Protein AF-A0A7K8W2S6-F1 (afdb_monomer)

Foldseek 3Di:
DKKKWAAAAVVVLVLVVVVVVPVVQVKDWPAHSDGHRDITIIDGDPVCVVVVVVSCVVVVIDMDDPDPDPVVVVVVLVVVQVVQVVPCVPVPDDPPHDDDPVVD

Solvent-accessible surface area (backbone atoms only — not comparable to full-atom values): 6027 Å² total; per-residue (Å²): 57,28,37,38,34,48,27,86,38,66,67,53,33,50,52,50,51,52,57,65,69,40,66,91,56,59,65,44,65,80,36,66,75,82,53,52,74,44,70,21,31,34,39,36,44,80,90,37,42,65,64,51,51,53,53,33,57,76,68,72,41,51,70,45,79,75,34,75,55,58,65,61,54,52,52,51,52,52,52,49,38,56,56,45,61,64,49,34,80,79,72,49,91,63,90,90,56,76,74,56,77,90,78,104

Nearest PDB structures (foldseek):
  1aye-assembly1_A  TM=9.805E-01  e=7.738E-11  Homo sapiens
  5om9-assembly1_A  TM=9.513E-01  e=1.073E-10  Homo sapiens
  1pyt-assembly1_A  TM=9.916E-01  e=6.154E-09  Bos taurus
  5om9-assembly1_B  TM=9.359E-01  e=1.779E-09  Homo sapiens
  2gjf-assembly1_B  TM=9.092E-01  e=6.563E-05  unclassified

Mean predicted aligned error: 4.92 Å

Secondary structure (DSSP, 8-state):
-EEEEE--SHHHHHHHHHHHT-GGG--EEEE---STTSEEEEE--GGGHHHHHHHHHHTT-EEEEEES-HHHHHHHHHHHHHHHHHHHHHH---TTS---GGG-

InterPro domains:
  IPR003146 Carboxypeptidase, activation peptide [PF02244] (3-77)
  IPR036990 Metallocarboxypeptidase-like, propeptide [G3DSA:3.30.70.340] (1-92)

Structure (mmCIF, N/CA/C/O backbone):
data_AF-A0A7K8W2S6-F1
#
_entry.id   AF-A0A7K8W2S6-F1
#
loop_
_atom_site.group_PDB
_atom_site.id
_atom_site.type_symbol
_atom_site.label_atom_id
_atom_site.label_alt_id
_atom_site.label_comp_id
_atom_site.label_asym_id
_atom_site.label_entity_id
_atom_site.label_seq_id
_atom_site.pdbx_PDB_ins_code
_atom_site.Cartn_x
_atom_site.Cartn_y
_atom_site.Cartn_z
_atom_site.occupancy
_atom_site.B_iso_or_equiv
_atom_site.auth_seq_id
_atom_site.auth_comp_id
_atom_site.auth_asym_id
_atom_site.auth_atom_id
_atom_site.pdbx_PDB_model_num
ATOM 1 N N . GLN A 1 1 ? -3.444 -4.635 -6.392 1.00 93.94 1 GLN A N 1
ATOM 2 C CA . GLN A 1 1 ? -4.058 -3.326 -6.076 1.00 93.94 1 GLN A CA 1
ATOM 3 C C . GLN A 1 1 ? -3.363 -2.717 -4.872 1.00 93.94 1 GLN A C 1
ATOM 5 O O . GLN A 1 1 ? -3.060 -3.447 -3.932 1.00 93.94 1 GLN A O 1
ATOM 10 N N . VAL A 1 2 ? -3.128 -1.406 -4.896 1.00 96.19 2 VAL A N 1
ATOM 11 C CA . VAL A 1 2 ? -2.736 -0.621 -3.716 1.00 96.19 2 VAL A CA 1
ATOM 12 C C . VAL A 1 2 ? -3.910 0.265 -3.329 1.00 96.19 2 VAL A C 1
ATOM 14 O O . VAL A 1 2 ? -4.427 1.012 -4.164 1.00 96.19 2 VAL A O 1
ATOM 17 N N . LEU A 1 3 ? -4.351 0.157 -2.078 1.00 96.50 3 LEU A N 1
ATOM 18 C CA . LEU A 1 3 ? -5.429 0.970 -1.529 1.00 96.50 3 LEU A CA 1
ATOM 19 C C . LEU A 1 3 ? -4.859 2.011 -0.576 1.00 96.50 3 LEU A C 1
ATOM 21 O O . LEU A 1 3 ? -4.005 1.695 0.247 1.00 96.50 3 LEU A O 1
ATOM 25 N N . ARG A 1 4 ? -5.399 3.225 -0.665 1.00 96.75 4 ARG A N 1
ATOM 26 C CA . ARG A 1 4 ? -5.256 4.260 0.352 1.00 96.75 4 ARG A CA 1
ATOM 27 C C . ARG A 1 4 ? -6.493 4.262 1.228 1.00 96.75 4 ARG A C 1
ATOM 29 O O . ARG A 1 4 ? -7.594 4.511 0.739 1.00 96.75 4 ARG A O 1
ATOM 36 N N . VAL A 1 5 ? -6.298 4.004 2.507 1.00 95.75 5 VAL A N 1
ATOM 37 C CA . VAL A 1 5 ? -7.332 3.873 3.526 1.00 95.75 5 VAL A CA 1
ATOM 38 C C . VAL A 1 5 ? -7.298 5.101 4.432 1.00 95.75 5 VAL A C 1
ATOM 40 O O . VAL A 1 5 ? -6.225 5.595 4.786 1.00 95.75 5 VAL A O 1
ATOM 43 N N . LYS A 1 6 ? -8.475 5.613 4.798 1.00 93.56 6 LYS A N 1
ATOM 44 C CA . LYS A 1 6 ? -8.626 6.729 5.734 1.00 93.56 6 LYS A CA 1
ATOM 45 C C . LYS A 1 6 ? -9.311 6.247 7.001 1.00 93.56 6 LYS A C 1
ATOM 47 O O . LYS A 1 6 ? -10.461 5.821 6.976 1.00 93.56 6 LYS A O 1
ATOM 52 N N . THR A 1 7 ? -8.604 6.355 8.118 1.00 92.81 7 THR A N 1
ATOM 53 C CA . THR A 1 7 ? -9.170 6.107 9.446 1.00 92.81 7 THR A CA 1
ATOM 54 C C . THR A 1 7 ? -9.665 7.405 10.062 1.00 92.81 7 THR A C 1
ATOM 56 O O . THR A 1 7 ? -8.932 8.388 10.072 1.00 92.81 7 THR A O 1
ATOM 59 N N . ASN A 1 8 ? -10.861 7.404 10.639 1.00 91.81 8 ASN A N 1
ATOM 60 C CA . ASN A 1 8 ? -11.473 8.564 11.289 1.00 91.81 8 ASN A CA 1
ATOM 61 C C . ASN A 1 8 ? -11.375 8.514 12.824 1.00 91.81 8 ASN A C 1
ATOM 63 O O . ASN A 1 8 ? -11.545 9.535 13.485 1.00 91.81 8 ASN A O 1
ATOM 67 N N . ASN A 1 9 ? -11.107 7.344 13.409 1.00 93.44 9 ASN A N 1
ATOM 68 C CA . ASN A 1 9 ? -11.027 7.153 14.857 1.00 93.44 9 ASN A CA 1
ATOM 69 C C . ASN A 1 9 ? -10.011 6.059 15.235 1.00 93.44 9 ASN A C 1
ATOM 71 O O . ASN A 1 9 ? -9.529 5.319 14.377 1.00 93.44 9 ASN A O 1
ATOM 75 N N . GLU A 1 10 ? -9.679 5.960 16.526 1.00 94.00 10 GLU A N 1
ATOM 76 C CA . GLU A 1 10 ? -8.710 4.970 17.019 1.00 94.00 10 GLU A CA 1
ATOM 77 C C . GLU A 1 10 ? -9.184 3.522 16.865 1.00 94.00 10 GLU A C 1
ATOM 79 O O . GLU A 1 10 ? -8.362 2.617 16.746 1.00 94.00 10 GLU A O 1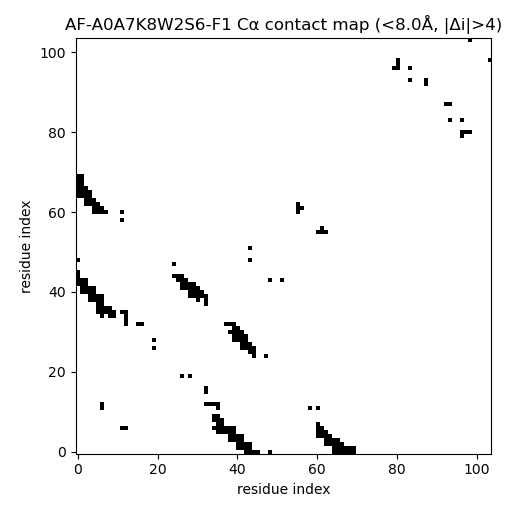
ATOM 84 N N . GLU A 1 11 ? -10.495 3.280 16.866 1.00 94.12 11 GLU A N 1
ATOM 85 C CA . GLU A 1 11 ? -11.035 1.935 16.675 1.00 94.12 11 GLU A CA 1
ATOM 86 C C . GLU A 1 11 ? -10.699 1.421 15.273 1.00 94.12 11 GLU A C 1
ATOM 88 O O . GLU A 1 11 ? -10.172 0.322 15.133 1.00 94.12 11 GLU A O 1
ATOM 93 N N . GLN A 1 12 ? -10.885 2.249 14.245 1.00 94.00 12 GLN A N 1
ATOM 94 C CA . GLN A 1 12 ? -10.527 1.918 12.867 1.00 94.00 12 GLN A CA 1
ATOM 95 C C . GLN A 1 12 ? -9.019 1.695 12.700 1.00 94.00 12 GLN A C 1
ATOM 97 O O . GLN A 1 12 ? -8.619 0.792 11.968 1.00 94.00 12 GLN A O 1
ATOM 102 N N . VAL A 1 13 ? -8.177 2.450 13.416 1.00 94.06 13 VAL A N 1
ATOM 103 C CA . VAL A 1 13 ? -6.724 2.201 13.443 1.00 94.06 13 VAL A CA 1
ATOM 104 C C . VAL A 1 13 ? -6.428 0.813 14.016 1.00 94.06 13 VAL A C 1
ATOM 106 O O . VAL A 1 13 ? -5.681 0.049 13.407 1.00 94.06 13 VAL A O 1
ATOM 109 N N . LYS A 1 14 ? -7.064 0.441 15.133 1.00 94.25 14 LYS A N 1
ATOM 110 C CA . LYS A 1 14 ? -6.909 -0.893 15.738 1.00 94.25 14 LYS A CA 1
ATOM 111 C C . LYS A 1 14 ? -7.411 -2.012 14.825 1.00 94.25 14 LYS A C 1
ATOM 113 O O . LYS A 1 14 ? -6.786 -3.066 14.773 1.00 94.25 14 LYS A O 1
ATOM 118 N N . GLN A 1 15 ? -8.498 -1.792 14.083 1.00 93.62 15 GLN A N 1
ATOM 119 C CA . GLN A 1 15 ? -8.994 -2.766 13.103 1.00 93.62 15 GLN A CA 1
ATOM 120 C C . GLN A 1 15 ? -7.994 -2.993 11.963 1.00 93.62 15 GLN A C 1
ATOM 122 O O . GLN A 1 15 ? -7.789 -4.132 11.549 1.00 93.62 15 GLN A O 1
ATOM 127 N N . LEU A 1 16 ? -7.324 -1.941 11.480 1.00 93.00 16 LEU A N 1
ATOM 128 C CA . LEU A 1 16 ? -6.272 -2.090 10.468 1.00 93.00 16 LEU A CA 1
ATOM 129 C C . LEU A 1 16 ? -5.028 -2.790 11.022 1.00 93.00 16 LEU A C 1
ATOM 131 O O . LEU A 1 16 ? -4.459 -3.621 10.325 1.00 93.00 16 LEU A O 1
ATOM 135 N N . GLN A 1 17 ? -4.642 -2.517 12.270 1.00 92.12 17 GLN A N 1
ATOM 136 C CA . GLN A 1 17 ? -3.549 -3.235 12.942 1.00 92.12 17 GLN A CA 1
ATOM 137 C C . GLN A 1 17 ? -3.882 -4.721 13.150 1.00 92.12 17 GLN A C 1
ATOM 139 O O . GLN A 1 17 ? -3.025 -5.590 13.002 1.00 92.12 17 GLN A O 1
ATOM 144 N N . LEU A 1 18 ? -5.145 -5.046 13.447 1.00 92.50 18 LEU A N 1
ATOM 145 C CA . LEU A 1 18 ? -5.600 -6.435 13.485 1.00 92.50 18 LEU A CA 1
ATOM 146 C C . LEU A 1 18 ? -5.496 -7.074 12.098 1.00 92.50 18 LEU A C 1
ATOM 148 O O . LEU A 1 18 ? -4.992 -8.187 11.983 1.00 92.50 18 LEU A O 1
ATOM 152 N N . LEU A 1 19 ? -5.933 -6.376 11.049 1.00 91.25 19 LEU A N 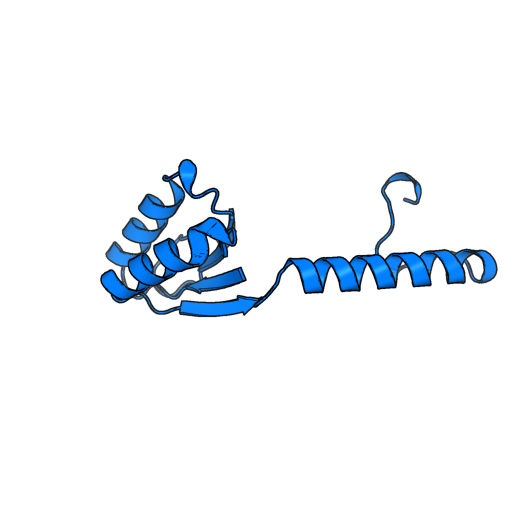1
ATOM 153 C CA . LEU A 1 19 ? -5.834 -6.855 9.671 1.00 91.25 19 LEU A CA 1
ATOM 154 C C . LEU A 1 19 ? -4.372 -7.093 9.248 1.00 91.25 19 LEU A C 1
ATOM 156 O O . LEU A 1 19 ? -4.088 -8.088 8.589 1.00 91.25 19 LEU A O 1
ATOM 160 N N . GLU A 1 20 ? -3.451 -6.223 9.665 1.00 90.12 20 GLU A N 1
ATOM 161 C CA . GLU A 1 20 ? -2.002 -6.373 9.472 1.00 90.12 20 GLU A CA 1
ATOM 162 C C . GLU A 1 20 ? -1.450 -7.632 10.150 1.00 90.12 20 GLU A C 1
ATOM 164 O O . GLU A 1 20 ? -0.618 -8.329 9.575 1.00 90.12 20 GLU A O 1
ATOM 169 N N . SER A 1 21 ? -1.965 -7.990 11.330 1.00 90.62 21 SER A N 1
ATOM 170 C CA . SER A 1 21 ? -1.529 -9.194 12.052 1.00 90.62 21 SER A CA 1
ATOM 171 C C . SER A 1 21 ? -1.928 -10.517 11.374 1.00 90.62 21 SER A C 1
ATOM 173 O O . SER A 1 21 ? -1.439 -11.586 11.744 1.00 90.62 21 SER A O 1
ATOM 175 N N . LEU A 1 22 ? -2.813 -10.475 10.372 1.00 90.25 22 LEU A N 1
ATOM 176 C CA . LEU A 1 22 ? -3.279 -11.654 9.645 1.00 90.25 22 LEU A CA 1
ATOM 177 C C . LEU A 1 22 ? -2.299 -12.041 8.529 1.00 90.25 22 LEU A C 1
ATOM 179 O O . LEU A 1 22 ? -2.535 -11.784 7.349 1.00 90.25 22 LEU A O 1
ATOM 183 N N . GLU A 1 23 ? -1.233 -12.753 8.899 1.00 88.25 23 GLU A N 1
ATOM 184 C CA . GLU A 1 23 ? -0.153 -13.162 7.982 1.00 88.25 23 GLU A CA 1
ATOM 185 C C . GLU A 1 23 ? -0.643 -13.911 6.728 1.00 88.25 23 GLU A C 1
ATOM 187 O O . GLU A 1 23 ? -0.079 -13.765 5.644 1.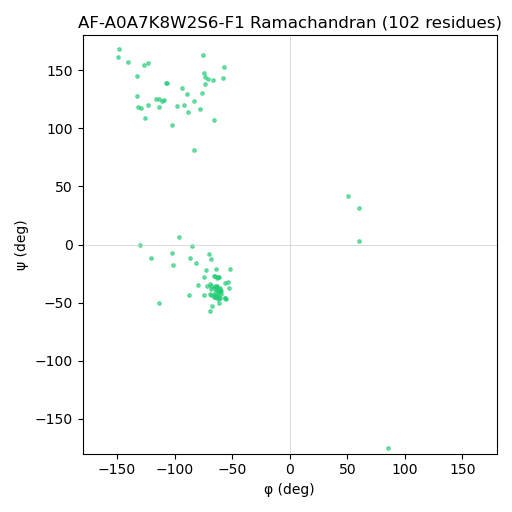00 88.25 23 GLU A O 1
ATOM 192 N N . HIS A 1 24 ? -1.730 -14.682 6.842 1.00 88.50 24 HIS A N 1
ATOM 193 C CA . HIS A 1 24 ? -2.297 -15.445 5.725 1.00 88.50 24 HIS A CA 1
ATOM 194 C C . HIS A 1 24 ? -2.829 -14.566 4.580 1.00 88.50 24 HIS A C 1
ATOM 196 O O . HIS A 1 24 ? -2.971 -15.054 3.461 1.00 88.50 24 HIS A O 1
ATOM 202 N N . LEU A 1 25 ? -3.127 -13.286 4.840 1.00 89.25 25 LEU A N 1
ATOM 203 C CA . LEU A 1 25 ? -3.571 -12.341 3.815 1.00 89.25 25 LEU A CA 1
ATOM 204 C C . LEU A 1 25 ? -2.408 -11.758 3.006 1.00 89.25 25 LEU A C 1
ATOM 206 O O . LEU A 1 25 ? -2.658 -11.212 1.929 1.00 89.25 25 LEU A O 1
ATOM 210 N N . GLN A 1 26 ? -1.170 -11.894 3.505 1.00 91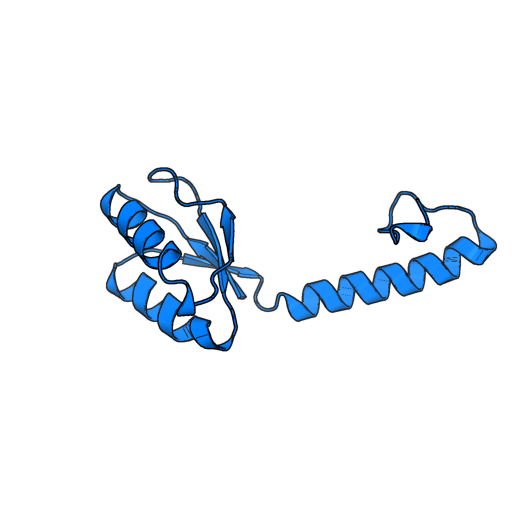.94 26 GLN A N 1
ATOM 211 C CA . GLN A 1 26 ? 0.064 -11.415 2.872 1.00 91.94 26 GLN A CA 1
ATOM 212 C C . GLN A 1 26 ? -0.025 -9.943 2.441 1.00 91.94 26 GLN A C 1
ATOM 214 O O . GLN A 1 26 ? 0.379 -9.569 1.334 1.00 91.94 26 GLN A O 1
ATOM 219 N N . LEU A 1 27 ? -0.619 -9.118 3.305 1.00 93.94 27 LEU A N 1
ATOM 220 C CA . LEU A 1 27 ? -0.729 -7.681 3.087 1.00 93.94 27 LEU A CA 1
ATOM 221 C C . LEU A 1 27 ? 0.627 -7.024 3.305 1.00 93.94 27 LEU A C 1
ATOM 223 O O . LEU A 1 27 ? 1.389 -7.425 4.180 1.00 93.94 27 LEU A O 1
ATOM 227 N N . ASP A 1 28 ? 0.905 -6.006 2.505 1.00 94.75 28 ASP A N 1
ATOM 228 C CA . ASP A 1 28 ? 2.156 -5.265 2.564 1.00 94.75 28 ASP A CA 1
ATOM 229 C C . ASP A 1 28 ? 1.816 -3.783 2.739 1.00 94.75 28 ASP A C 1
ATOM 231 O O . ASP A 1 28 ? 1.216 -3.161 1.859 1.00 94.75 28 ASP A O 1
ATOM 235 N N . PHE A 1 29 ? 2.087 -3.251 3.929 1.00 94.56 29 PHE A N 1
ATOM 236 C CA . PHE A 1 29 ? 1.773 -1.872 4.286 1.00 94.56 29 PHE A CA 1
ATOM 237 C C . PHE A 1 29 ? 2.936 -0.960 3.896 1.00 94.56 29 PHE A C 1
ATOM 239 O O . PHE A 1 29 ? 4.025 -1.023 4.460 1.00 94.56 29 PHE A O 1
ATOM 246 N N . TRP A 1 30 ? 2.685 -0.078 2.930 1.00 94.94 30 TRP A N 1
ATOM 247 C CA . TRP A 1 30 ? 3.637 0.946 2.497 1.00 94.94 30 TRP A CA 1
ATOM 248 C C . TRP A 1 30 ? 3.645 2.135 3.457 1.00 94.94 30 TRP A C 1
ATOM 250 O O . TRP A 1 30 ? 4.687 2.742 3.697 1.00 94.94 30 TRP A O 1
ATOM 260 N N . ILE A 1 31 ? 2.479 2.459 4.023 1.00 94.00 31 ILE A N 1
ATOM 261 C CA . ILE A 1 31 ? 2.335 3.419 5.118 1.00 94.00 31 ILE A CA 1
ATOM 262 C C . ILE A 1 31 ? 1.519 2.746 6.214 1.00 94.00 31 ILE A C 1
ATOM 264 O O . ILE A 1 31 ? 0.357 2.409 5.995 1.00 94.00 31 ILE A O 1
ATOM 268 N N . ASN A 1 32 ? 2.125 2.567 7.386 1.00 91.38 32 ASN A N 1
ATOM 269 C CA . ASN A 1 32 ? 1.525 1.822 8.489 1.00 91.38 32 ASN A CA 1
ATOM 270 C C . ASN A 1 32 ? 0.398 2.596 9.199 1.00 91.38 32 ASN A C 1
ATOM 272 O O . ASN A 1 32 ? 0.483 3.823 9.351 1.00 91.38 32 ASN A O 1
ATOM 276 N N . PRO A 1 33 ? -0.625 1.888 9.714 1.00 90.31 33 PRO A N 1
ATOM 277 C CA . PRO A 1 33 ? -1.663 2.479 10.551 1.00 90.31 33 PRO A CA 1
ATOM 278 C C . PRO A 1 33 ? -1.078 2.966 11.884 1.00 90.31 33 PRO A C 1
ATOM 280 O O . PRO A 1 33 ? -0.752 2.178 12.772 1.00 90.31 33 PRO A O 1
ATOM 283 N N . SER A 1 34 ? -0.957 4.288 12.028 1.00 89.56 34 SER A N 1
ATOM 284 C CA . SER A 1 34 ? -0.329 4.931 13.194 1.00 89.56 34 SER A CA 1
ATOM 285 C C . SER A 1 34 ? -1.310 5.745 14.037 1.00 89.56 34 SER A C 1
ATOM 287 O O . SER A 1 34 ? -1.369 5.554 15.250 1.00 89.56 34 SER A O 1
ATOM 289 N N . ALA A 1 35 ? -2.093 6.632 13.420 1.00 89.25 35 ALA A N 1
ATOM 290 C CA . ALA A 1 35 ? -3.077 7.457 14.116 1.00 89.25 35 ALA A CA 1
ATOM 291 C C . ALA A 1 35 ? -4.285 7.790 13.220 1.00 89.25 35 ALA A C 1
ATOM 293 O O . ALA A 1 35 ? -4.185 7.702 11.993 1.00 89.25 35 ALA A O 1
ATOM 294 N N . PRO A 1 36 ? -5.422 8.208 13.810 1.00 90.88 36 PRO A N 1
ATOM 295 C CA . PRO A 1 36 ? -6.574 8.679 13.049 1.00 90.88 36 PRO A CA 1
ATOM 296 C C . PRO A 1 36 ? -6.212 9.857 12.139 1.00 90.88 36 PRO A C 1
ATOM 298 O O . PRO A 1 36 ? -5.304 10.631 12.431 1.00 90.88 36 PRO A O 1
ATOM 301 N N . ALA A 1 37 ? -6.948 10.005 11.041 1.00 89.12 37 ALA A N 1
ATOM 302 C CA . ALA A 1 37 ? -6.747 10.986 9.975 1.00 89.12 37 ALA A CA 1
ATOM 303 C C . ALA A 1 37 ? -5.394 10.912 9.234 1.00 89.12 37 ALA A C 1
ATOM 305 O O . ALA A 1 37 ? -5.166 11.708 8.321 1.00 89.12 37 ALA A O 1
ATOM 306 N N . ILE A 1 38 ? -4.524 9.949 9.558 1.00 91.00 38 ILE A N 1
ATOM 307 C CA . ILE A 1 38 ? -3.314 9.661 8.785 1.00 91.00 38 ILE A CA 1
ATOM 308 C C . ILE A 1 38 ? -3.663 8.622 7.708 1.00 91.00 38 ILE A C 1
ATOM 310 O O . ILE A 1 38 ? -4.286 7.606 8.025 1.00 91.00 38 ILE A O 1
ATOM 314 N N . PRO A 1 39 ? -3.317 8.864 6.430 1.00 92.12 39 PRO A N 1
ATOM 315 C CA . PRO A 1 39 ? -3.563 7.895 5.374 1.00 92.12 39 PRO A CA 1
ATOM 316 C C . PRO A 1 39 ? -2.707 6.644 5.577 1.00 92.12 39 PRO A C 1
ATOM 318 O O . PRO A 1 39 ? -1.539 6.732 5.949 1.00 92.12 39 PRO A O 1
ATOM 321 N N . VAL A 1 40 ? -3.296 5.493 5.279 1.00 95.06 40 VAL A N 1
ATOM 322 C CA . VAL A 1 40 ? -2.642 4.182 5.315 1.00 95.06 40 VAL A CA 1
ATOM 323 C C . VAL A 1 40 ? -2.628 3.641 3.896 1.00 95.06 40 VAL A C 1
ATOM 325 O O . VAL A 1 40 ? -3.683 3.555 3.271 1.00 95.06 40 VAL A O 1
ATOM 328 N N . ASP A 1 41 ? -1.458 3.274 3.388 1.00 96.38 41 ASP A N 1
ATOM 329 C CA . ASP A 1 41 ? -1.308 2.728 2.041 1.00 96.38 41 ASP A CA 1
ATOM 330 C C . ASP A 1 41 ? -0.924 1.256 2.153 1.00 96.38 41 ASP A C 1
ATOM 332 O O . ASP A 1 41 ? 0.069 0.916 2.795 1.00 96.38 41 ASP A O 1
ATOM 336 N N . VAL A 1 42 ? -1.717 0.380 1.538 1.00 96.12 42 VAL A N 1
ATOM 337 C CA . VAL A 1 42 ? -1.537 -1.072 1.621 1.00 96.12 42 VAL A CA 1
ATOM 338 C C . VAL A 1 42 ? -1.612 -1.710 0.241 1.00 96.12 42 VAL A C 1
ATOM 340 O O . VAL A 1 42 ? -2.570 -1.518 -0.515 1.00 96.12 42 VAL A O 1
ATOM 343 N N . ARG A 1 43 ? -0.596 -2.502 -0.093 1.00 96.38 43 ARG A N 1
ATOM 344 C CA . ARG A 1 43 ? -0.575 -3.398 -1.242 1.00 96.38 43 ARG A CA 1
ATOM 345 C C . ARG A 1 43 ? -1.280 -4.696 -0.871 1.00 96.38 43 ARG A C 1
ATOM 347 O O . ARG A 1 43 ? -0.891 -5.405 0.055 1.00 96.38 43 ARG A O 1
ATOM 354 N N . ILE A 1 44 ? -2.297 -5.028 -1.657 1.00 95.31 44 ILE A N 1
ATOM 355 C CA . ILE A 1 44 ? -3.137 -6.202 -1.446 1.00 95.31 44 ILE A CA 1
ATOM 356 C C . ILE A 1 44 ? -2.914 -7.196 -2.594 1.00 95.31 44 ILE A C 1
ATOM 358 O O . ILE A 1 44 ? -3.095 -6.821 -3.766 1.00 95.31 44 ILE A O 1
ATOM 362 N N . PRO A 1 45 ? -2.551 -8.458 -2.290 1.00 94.62 45 PRO A N 1
ATOM 363 C CA . PRO A 1 45 ? -2.497 -9.528 -3.281 1.00 94.62 45 PRO A CA 1
ATOM 364 C C . PRO A 1 45 ? -3.852 -9.733 -3.957 1.00 94.62 45 PRO A C 1
ATOM 366 O O . PRO A 1 45 ? -4.887 -9.674 -3.295 1.00 94.62 45 PRO A O 1
ATOM 369 N N . ALA A 1 46 ? -3.858 -10.037 -5.258 1.00 91.81 46 ALA A N 1
ATOM 370 C CA . ALA A 1 46 ? -5.086 -10.183 -6.050 1.00 91.81 46 ALA A CA 1
ATOM 371 C C . ALA A 1 46 ? -6.104 -11.159 -5.426 1.00 91.81 46 ALA A C 1
ATOM 373 O O . ALA A 1 46 ? -7.301 -10.878 -5.425 1.00 91.81 46 ALA A O 1
ATOM 374 N N . ALA A 1 47 ? -5.622 -12.254 -4.829 1.00 91.81 47 ALA A N 1
ATOM 375 C CA . ALA A 1 47 ? -6.451 -13.257 -4.160 1.00 91.81 47 ALA A CA 1
ATOM 376 C C . ALA A 1 47 ? -7.214 -12.715 -2.934 1.00 91.81 47 ALA A C 1
ATOM 378 O O . ALA A 1 47 ? -8.302 -13.197 -2.628 1.00 91.81 47 ALA A O 1
ATOM 379 N N . SER A 1 48 ? -6.673 -11.697 -2.258 1.00 92.81 48 SER A N 1
ATOM 380 C CA . SER A 1 48 ? -7.203 -11.159 -0.999 1.00 92.81 48 SER A CA 1
ATOM 381 C C . SER A 1 48 ? -7.981 -9.849 -1.179 1.00 92.81 48 SER A C 1
ATOM 383 O O . SER A 1 48 ? -8.602 -9.381 -0.227 1.00 92.81 48 SER A O 1
ATOM 385 N N . VAL A 1 49 ? -7.985 -9.249 -2.381 1.00 92.81 49 VAL A N 1
ATOM 386 C CA . VAL A 1 49 ? -8.589 -7.922 -2.634 1.00 92.81 49 VAL A CA 1
ATOM 387 C C . VAL A 1 49 ? -10.055 -7.865 -2.219 1.00 92.81 49 VAL A C 1
ATOM 389 O O . VAL A 1 49 ? -10.457 -6.915 -1.553 1.00 92.81 49 VAL A O 1
ATOM 392 N N . GLN A 1 50 ? -10.853 -8.866 -2.594 1.00 93.06 50 GLN A N 1
ATOM 393 C CA . GLN A 1 50 ? -12.283 -8.875 -2.277 1.00 93.06 50 GLN A CA 1
ATOM 394 C C . GLN A 1 50 ? -12.532 -8.992 -0.771 1.00 93.06 50 GLN A C 1
ATOM 396 O O . GLN A 1 50 ? -13.313 -8.222 -0.219 1.00 93.06 50 GLN A O 1
ATOM 401 N N . SER A 1 51 ? -11.817 -9.892 -0.091 1.00 92.94 51 SER A N 1
ATOM 402 C CA . SER A 1 51 ? -11.933 -10.076 1.359 1.00 92.94 51 SER A CA 1
ATOM 403 C C . SER A 1 51 ? -11.548 -8.812 2.128 1.00 92.94 51 SER A C 1
ATOM 405 O O . SER A 1 51 ? -12.241 -8.429 3.067 1.00 92.94 51 SER A O 1
ATOM 407 N N . VAL A 1 52 ? -10.477 -8.129 1.709 1.00 93.75 52 VAL A N 1
ATOM 408 C CA . VAL A 1 52 ? -10.039 -6.883 2.352 1.00 93.75 52 VAL A CA 1
ATOM 409 C C . VAL A 1 52 ? -11.021 -5.743 2.089 1.00 93.75 52 VAL A C 1
ATOM 411 O O . VAL A 1 52 ? -11.360 -5.024 3.023 1.00 93.75 5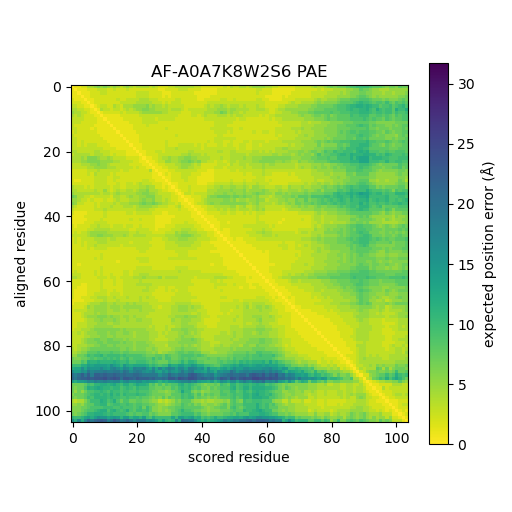2 VAL A O 1
ATOM 414 N N . LYS A 1 53 ? -11.535 -5.584 0.862 1.00 94.88 53 LYS A N 1
ATOM 415 C CA . LYS A 1 53 ? -12.555 -4.560 0.567 1.00 94.88 53 LYS A CA 1
ATOM 416 C C . LYS A 1 53 ? -13.823 -4.776 1.389 1.00 94.88 53 LYS A C 1
ATOM 418 O O . LYS A 1 53 ? -14.283 -3.841 2.035 1.00 94.88 53 LYS A O 1
ATOM 423 N N . ALA A 1 54 ? -14.312 -6.014 1.455 1.00 95.12 54 ALA A N 1
ATOM 424 C CA . ALA A 1 54 ? 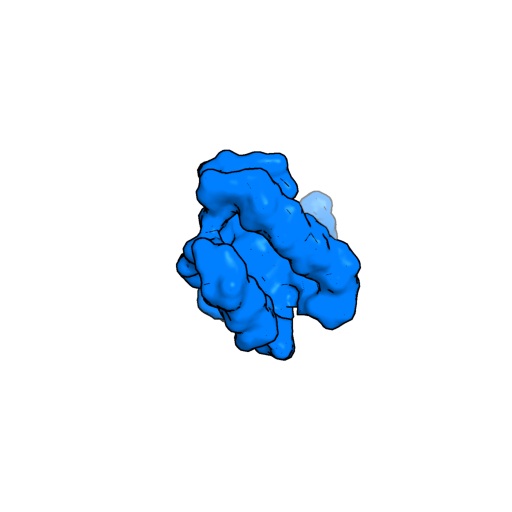-15.462 -6.362 2.283 1.00 95.12 54 ALA A CA 1
ATOM 425 C C . ALA A 1 54 ? -15.217 -6.064 3.774 1.00 95.12 54 ALA A C 1
ATOM 427 O O . ALA A 1 54 ? -16.107 -5.549 4.447 1.00 95.12 54 ALA A O 1
ATOM 428 N N . PHE A 1 55 ? -14.008 -6.335 4.285 1.00 94.19 55 PHE A N 1
ATOM 429 C CA . PHE A 1 55 ? -13.623 -5.997 5.659 1.00 94.19 55 PHE A CA 1
ATOM 430 C C . PHE A 1 55 ? -13.622 -4.483 5.912 1.00 94.19 55 PHE A C 1
ATOM 432 O O . PHE A 1 55 ? -14.122 -4.030 6.941 1.00 94.19 55 PHE A O 1
ATOM 439 N N . LEU A 1 56 ? -13.078 -3.688 4.988 1.00 94.44 56 LEU A N 1
ATOM 440 C CA . LEU A 1 56 ? -13.072 -2.228 5.108 1.00 94.44 56 LEU A CA 1
ATOM 441 C C . LEU A 1 56 ? -14.504 -1.676 5.097 1.00 94.44 56 LEU A C 1
ATOM 443 O O . LEU A 1 56 ? -14.863 -0.873 5.956 1.00 94.44 56 LEU A O 1
ATOM 447 N N . GLU A 1 57 ? -15.345 -2.169 4.188 1.00 95.69 57 GLU A N 1
ATOM 448 C CA . GLU A 1 57 ? -16.750 -1.767 4.060 1.00 95.69 57 GLU A CA 1
ATOM 449 C C . GLU A 1 57 ? -17.577 -2.152 5.291 1.00 95.69 57 GLU A C 1
ATOM 451 O O . GLU A 1 57 ? -18.357 -1.335 5.781 1.00 95.69 57 GLU A O 1
ATOM 456 N N . SER A 1 58 ? -17.373 -3.351 5.854 1.00 95.31 58 SER A N 1
ATOM 457 C CA . SER A 1 58 ? -18.105 -3.800 7.046 1.00 95.31 58 SER A CA 1
ATOM 458 C C . SER A 1 58 ? -17.791 -2.971 8.292 1.00 95.31 58 SER A C 1
ATOM 460 O O . SER A 1 58 ? -18.627 -2.870 9.185 1.00 95.31 58 SER A O 1
ATOM 462 N N . HIS A 1 59 ? -16.594 -2.382 8.356 1.00 93.12 59 HIS A N 1
ATOM 463 C CA . HIS A 1 59 ? -16.162 -1.504 9.447 1.00 93.12 59 HIS A CA 1
ATOM 464 C C . HIS A 1 59 ? -16.365 -0.012 9.130 1.00 93.12 59 HIS A C 1
ATOM 466 O O . HIS A 1 59 ? -15.938 0.849 9.904 1.00 93.12 59 HIS A O 1
ATOM 472 N N . GLY A 1 60 ? -17.005 0.313 7.998 1.00 93.44 60 GLY A N 1
ATOM 473 C CA . GLY A 1 60 ? -17.245 1.692 7.571 1.00 93.44 60 GLY A CA 1
ATOM 474 C C . GLY A 1 60 ? -15.953 2.487 7.361 1.00 93.44 60 GLY A C 1
ATOM 475 O O . GLY A 1 60 ? -15.912 3.684 7.644 1.00 93.44 60 GLY A O 1
ATOM 476 N N . ILE A 1 61 ? -14.881 1.814 6.940 1.00 94.50 61 ILE A N 1
ATOM 477 C CA . ILE A 1 61 ? -13.582 2.429 6.686 1.00 94.50 61 ILE A CA 1
ATOM 478 C C . ILE A 1 61 ? -13.526 2.841 5.218 1.00 94.50 61 ILE A C 1
ATOM 480 O O . ILE A 1 61 ? -13.631 2.015 4.310 1.00 94.50 61 ILE A O 1
ATOM 484 N N . GLU A 1 62 ? -13.339 4.135 4.986 1.00 94.00 62 GLU A N 1
ATOM 485 C CA . GLU A 1 62 ? -13.237 4.680 3.639 1.00 94.00 62 GLU A CA 1
ATOM 486 C C . GLU A 1 62 ? -11.893 4.318 3.001 1.00 94.00 62 GLU A C 1
ATOM 488 O O . GLU A 1 62 ? -10.830 4.424 3.622 1.00 94.00 62 GLU A O 1
ATOM 493 N N . TYR A 1 63 ? -11.932 3.941 1.725 1.00 95.38 63 TYR A N 1
ATOM 494 C CA . TYR A 1 63 ? -10.738 3.662 0.943 1.00 95.38 63 TYR A CA 1
ATOM 495 C C . TYR A 1 63 ? -10.867 4.177 -0.490 1.00 95.38 63 TYR A C 1
ATOM 497 O O . TYR A 1 63 ? -11.956 4.357 -1.032 1.00 95.38 63 TYR A O 1
ATOM 505 N N . SER A 1 64 ? -9.719 4.395 -1.116 1.00 96.06 64 SER A N 1
ATOM 506 C CA . SER A 1 64 ? -9.581 4.741 -2.528 1.00 96.06 64 SER A CA 1
ATOM 507 C C . SER A 1 64 ? -8.511 3.863 -3.164 1.00 96.06 64 SER A C 1
ATOM 509 O O . SER A 1 64 ? -7.522 3.524 -2.516 1.00 96.06 64 SER A O 1
ATOM 511 N N . ILE A 1 65 ? -8.692 3.497 -4.430 1.00 96.00 65 ILE A N 1
ATOM 512 C CA . ILE A 1 65 ? -7.686 2.747 -5.188 1.00 96.00 65 ILE A CA 1
ATOM 513 C C . ILE A 1 65 ? -6.599 3.735 -5.623 1.00 96.00 65 ILE A C 1
ATOM 515 O O . ILE A 1 65 ? -6.887 4.667 -6.369 1.00 96.00 65 ILE A O 1
ATOM 519 N N . LEU A 1 66 ? -5.371 3.549 -5.134 1.00 94.69 66 LEU A N 1
ATOM 520 C CA . LEU A 1 66 ? -4.217 4.364 -5.523 1.00 94.69 66 LEU A CA 1
ATOM 521 C C . LEU A 1 66 ? -3.543 3.791 -6.773 1.00 94.69 66 LEU A C 1
ATOM 523 O O . LEU A 1 66 ? -3.192 4.534 -7.682 1.00 94.69 66 LEU A O 1
ATOM 527 N N . ILE A 1 67 ? -3.387 2.464 -6.811 1.00 94.62 67 ILE A N 1
ATOM 528 C CA . ILE A 1 67 ? -2.827 1.728 -7.948 1.00 94.62 67 ILE A CA 1
ATOM 529 C C . ILE A 1 67 ? -3.754 0.553 -8.247 1.00 94.62 67 ILE A C 1
ATOM 531 O O . ILE A 1 67 ? -3.950 -0.324 -7.396 1.00 94.62 67 ILE A O 1
ATOM 535 N N . GLU A 1 68 ? -4.332 0.538 -9.447 1.00 93.38 68 GLU A N 1
ATOM 536 C CA . GLU A 1 68 ? -5.219 -0.540 -9.890 1.00 93.3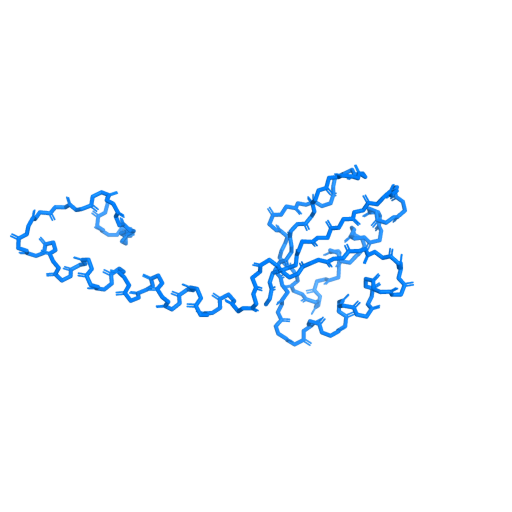8 68 GLU A CA 1
ATOM 537 C C . GLU A 1 68 ? -4.429 -1.836 -10.097 1.00 93.38 68 GLU A C 1
ATOM 539 O O . GLU A 1 68 ? -4.653 -2.819 -9.388 1.00 93.38 68 GLU A O 1
ATOM 544 N N . ASP A 1 69 ? -3.411 -1.814 -10.951 1.00 92.56 69 ASP A N 1
ATOM 545 C CA . ASP A 1 69 ? -2.498 -2.939 -11.100 1.00 92.56 69 ASP A CA 1
ATOM 546 C C . ASP A 1 69 ? -1.051 -2.512 -10.859 1.00 92.56 69 ASP A C 1
ATOM 548 O O . ASP A 1 69 ? -0.509 -1.637 -11.527 1.00 92.56 69 ASP A O 1
ATOM 552 N N . LEU A 1 70 ? -0.427 -3.131 -9.856 1.00 90.81 70 LEU A N 1
ATOM 553 C CA . LEU A 1 70 ? 0.986 -2.901 -9.572 1.00 90.81 70 LEU A CA 1
ATOM 554 C C . LEU A 1 70 ? 1.866 -3.606 -10.611 1.00 90.81 70 LEU A C 1
ATOM 556 O O . LEU A 1 70 ? 2.974 -3.148 -10.870 1.00 90.81 70 LEU A O 1
ATOM 560 N N . GLN A 1 71 ? 1.384 -4.702 -11.200 1.00 91.06 71 GLN A N 1
ATOM 561 C CA . GLN A 1 71 ? 2.118 -5.449 -12.210 1.00 91.06 71 GLN A CA 1
ATOM 562 C C . GLN A 1 71 ? 2.305 -4.612 -13.477 1.00 91.06 71 GLN A C 1
ATOM 564 O O . GLN A 1 71 ? 3.427 -4.525 -13.965 1.00 91.06 71 GLN A O 1
ATOM 569 N N . ASP A 1 72 ? 1.263 -3.908 -13.923 1.00 94.06 72 ASP A N 1
ATOM 570 C CA . ASP A 1 72 ? 1.342 -3.012 -15.084 1.00 94.06 72 ASP A CA 1
ATOM 571 C C . ASP A 1 72 ? 2.373 -1.894 -14.882 1.00 94.06 72 ASP A C 1
ATOM 573 O O . ASP A 1 72 ? 3.170 -1.607 -15.776 1.00 94.06 72 ASP A O 1
ATOM 577 N N . VAL A 1 73 ? 2.409 -1.292 -13.686 1.00 93.06 73 VAL A N 1
ATOM 578 C CA . VAL A 1 73 ? 3.410 -0.269 -13.343 1.00 93.06 73 VAL A CA 1
ATOM 579 C C . VAL A 1 73 ? 4.820 -0.863 -13.392 1.00 93.06 73 VAL A C 1
ATOM 581 O O . VAL A 1 73 ? 5.707 -0.291 -14.018 1.00 93.06 73 VAL A O 1
ATOM 584 N N . LEU A 1 74 ? 5.033 -2.037 -12.789 1.00 93.12 74 LEU A N 1
ATOM 585 C CA . LEU A 1 74 ? 6.340 -2.703 -12.792 1.00 93.12 74 LEU A CA 1
ATOM 586 C C . LEU A 1 74 ? 6.786 -3.131 -14.195 1.00 93.12 74 LEU A C 1
ATOM 588 O O . LEU A 1 74 ? 7.980 -3.102 -14.497 1.00 93.12 74 LEU A O 1
ATOM 592 N N . ASP A 1 75 ? 5.857 -3.550 -15.047 1.00 95.25 75 ASP A N 1
ATOM 593 C CA . ASP A 1 75 ? 6.168 -3.954 -16.414 1.00 95.25 75 ASP A CA 1
ATOM 594 C C . ASP A 1 75 ? 6.517 -2.750 -17.289 1.00 95.25 75 ASP A C 1
ATOM 596 O O . ASP A 1 75 ? 7.443 -2.843 -18.099 1.00 95.25 75 ASP A O 1
ATOM 600 N N . GLN A 1 76 ? 5.861 -1.606 -17.078 1.00 93.81 76 GLN A N 1
ATOM 601 C CA . GLN A 1 76 ? 6.247 -0.348 -17.710 1.00 93.81 76 GLN A CA 1
ATOM 602 C C . GLN A 1 76 ? 7.664 0.070 -17.290 1.00 93.81 76 GLN A C 1
ATOM 604 O O . GLN A 1 76 ? 8.505 0.299 -18.160 1.00 93.81 76 GLN A O 1
ATOM 609 N N . GLU A 1 77 ? 7.962 0.084 -15.987 1.00 92.69 77 GLU A N 1
ATOM 610 C CA . GLU A 1 77 ? 9.294 0.430 -15.465 1.00 92.69 77 GLU A CA 1
ATOM 611 C C . GLU A 1 77 ? 10.391 -0.465 -16.070 1.00 92.69 77 GLU A C 1
ATOM 613 O O . GLU A 1 77 ? 11.402 0.019 -16.582 1.00 92.69 77 GLU A O 1
ATOM 618 N N . LYS A 1 78 ? 10.171 -1.787 -16.121 1.00 92.88 78 LYS A N 1
ATOM 619 C CA . LYS A 1 78 ? 11.119 -2.731 -16.743 1.00 92.88 78 LYS A CA 1
ATOM 620 C C . LYS A 1 78 ? 11.350 -2.449 -18.226 1.00 92.88 78 LYS A C 1
ATOM 622 O O . LYS A 1 78 ? 12.476 -2.580 -18.712 1.00 92.88 78 LYS A O 1
ATOM 627 N N . GLN A 1 79 ? 10.302 -2.090 -18.966 1.00 93.06 79 GLN A N 1
ATOM 628 C CA . GLN A 1 79 ? 10.443 -1.729 -20.376 1.00 93.06 79 GLN A CA 1
ATOM 629 C C . GLN A 1 79 ? 11.257 -0.445 -20.553 1.00 93.06 79 GLN A C 1
ATOM 631 O O . GLN A 1 79 ? 12.029 -0.342 -21.509 1.00 93.06 79 GLN A O 1
ATOM 636 N N . GLU A 1 80 ? 11.102 0.533 -19.661 1.00 91.56 80 GLU A N 1
ATOM 637 C CA . GLU A 1 80 ? 11.877 1.773 -19.699 1.00 91.56 80 GLU A CA 1
ATOM 638 C C . GLU A 1 80 ? 13.351 1.536 -19.380 1.00 91.56 80 GLU A C 1
ATOM 640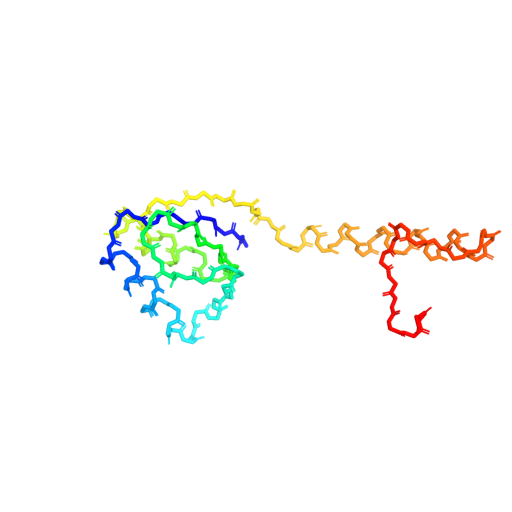 O O . GLU A 1 80 ? 14.201 1.994 -20.149 1.00 91.56 80 GLU A O 1
ATOM 645 N N . MET A 1 81 ? 13.653 0.725 -18.362 1.00 90.81 81 MET A N 1
ATOM 646 C CA . MET A 1 81 ? 15.022 0.286 -18.060 1.00 90.81 81 MET A CA 1
ATOM 647 C C . MET A 1 81 ? 15.673 -0.411 -19.265 1.00 90.81 81 MET A C 1
ATOM 649 O O . MET A 1 81 ? 16.790 -0.076 -19.652 1.00 90.81 81 MET A O 1
ATOM 653 N N . ALA A 1 82 ? 14.962 -1.324 -19.938 1.00 89.69 82 ALA A N 1
ATOM 654 C CA . ALA A 1 82 ? 15.489 -2.008 -21.124 1.00 89.69 82 ALA A CA 1
ATOM 655 C C . ALA A 1 82 ? 15.795 -1.036 -22.283 1.00 89.69 82 ALA A C 1
ATOM 657 O O . ALA A 1 82 ? 16.814 -1.164 -22.968 1.00 89.69 82 ALA A O 1
ATOM 658 N N . LYS A 1 83 ? 14.932 -0.033 -22.493 1.00 89.00 83 LYS A N 1
ATOM 659 C CA . LYS A 1 83 ? 15.141 1.023 -23.498 1.00 89.00 83 LYS A CA 1
ATOM 660 C C . LYS A 1 83 ? 16.287 1.965 -23.119 1.00 89.00 83 LYS A C 1
ATOM 662 O O . LYS A 1 83 ? 16.943 2.497 -24.014 1.00 89.00 83 LYS A O 1
ATOM 667 N N . ALA A 1 84 ? 16.490 2.233 -21.832 1.00 87.31 84 ALA A N 1
ATOM 668 C CA . ALA A 1 84 ? 17.588 3.052 -21.322 1.00 87.31 84 ALA A CA 1
ATOM 669 C C . ALA A 1 84 ? 18.933 2.349 -21.528 1.00 87.31 84 ALA A C 1
ATOM 671 O O . ALA A 1 84 ? 19.778 2.871 -22.252 1.00 87.31 84 ALA A O 1
ATOM 672 N N . ALA A 1 85 ? 19.050 1.098 -21.076 1.00 84.94 85 ALA A N 1
ATOM 673 C CA . ALA A 1 85 ? 20.253 0.284 -21.242 1.00 84.94 85 ALA A CA 1
ATOM 674 C C . ALA A 1 85 ? 20.674 0.137 -22.718 1.00 84.94 85 ALA A C 1
ATOM 676 O O . ALA A 1 85 ? 21.859 0.080 -23.047 1.00 84.94 85 ALA A O 1
ATOM 677 N N . GLN A 1 86 ? 19.715 0.098 -23.655 1.00 84.19 86 GLN A N 1
ATOM 678 C CA . GLN A 1 86 ? 20.028 0.103 -25.087 1.00 84.19 86 GLN A CA 1
ATOM 6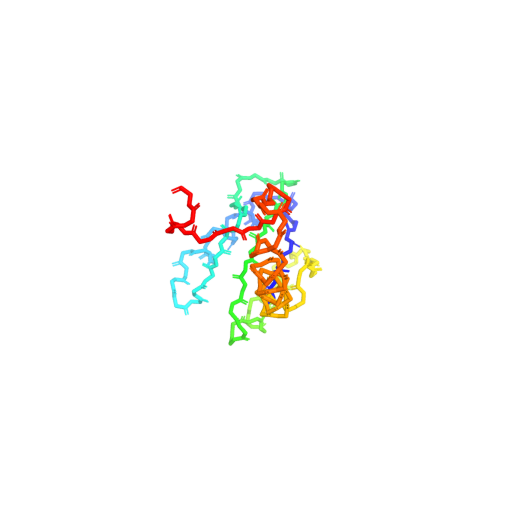79 C C . GLN A 1 86 ? 20.626 1.440 -25.565 1.00 84.19 86 GLN A C 1
ATOM 681 O O . GLN A 1 86 ? 21.494 1.431 -26.440 1.00 84.19 86 GLN A O 1
ATOM 686 N N . ARG A 1 87 ? 20.175 2.577 -25.021 1.00 82.06 87 ARG A N 1
ATOM 687 C CA . ARG A 1 87 ? 20.654 3.925 -25.376 1.00 82.06 87 ARG A CA 1
ATOM 688 C C . ARG A 1 87 ? 22.041 4.210 -24.801 1.00 82.06 87 ARG A C 1
ATOM 690 O O . ARG A 1 87 ? 22.909 4.708 -25.524 1.00 82.06 87 ARG A O 1
ATOM 697 N N . GLU A 1 88 ? 22.278 3.840 -23.548 1.00 80.75 88 GLU A N 1
ATOM 698 C CA . GLU A 1 88 ? 23.531 4.117 -22.828 1.00 80.75 88 GLU A CA 1
ATOM 699 C C . GLU A 1 88 ? 24.763 3.471 -23.463 1.00 80.75 88 GLU A C 1
ATOM 701 O O . GLU A 1 88 ? 25.847 4.055 -23.439 1.00 80.75 88 GLU A O 1
ATOM 706 N N . ARG A 1 89 ? 24.584 2.343 -24.170 1.00 75.00 89 ARG A N 1
ATOM 707 C CA . ARG A 1 89 ? 25.630 1.708 -25.001 1.00 75.00 89 ARG A CA 1
ATOM 708 C C . ARG A 1 89 ? 26.293 2.664 -25.999 1.00 75.00 89 ARG A C 1
ATOM 710 O O . ARG A 1 89 ? 27.378 2.367 -26.488 1.00 75.00 89 ARG A O 1
ATOM 717 N N . SER A 1 90 ? 25.634 3.774 -26.332 1.00 71.12 90 SER A N 1
ATOM 718 C CA . SER A 1 90 ? 26.105 4.773 -27.295 1.00 71.12 90 SER A CA 1
ATOM 719 C C . SER A 1 90 ? 26.273 6.189 -26.729 1.00 71.12 90 SER A C 1
ATOM 721 O O . SER A 1 90 ? 26.865 7.026 -27.406 1.00 71.12 90 SER A O 1
ATOM 723 N N . ALA A 1 91 ? 25.770 6.467 -25.520 1.00 75.75 91 ALA A N 1
ATOM 724 C CA . ALA A 1 91 ? 25.602 7.831 -25.002 1.00 75.75 91 ALA A CA 1
ATOM 725 C C . ALA A 1 91 ? 26.182 8.071 -23.591 1.00 75.75 91 ALA A C 1
ATOM 727 O O . ALA A 1 91 ? 26.140 9.206 -23.118 1.00 75.75 91 ALA A O 1
ATOM 728 N N . GLY A 1 92 ? 26.767 7.052 -22.948 1.00 81.50 92 GLY A N 1
ATOM 729 C CA . GLY A 1 92 ? 27.242 7.140 -21.560 1.00 81.50 92 GLY A CA 1
ATOM 730 C C . GLY A 1 92 ? 26.136 6.842 -20.543 1.00 81.50 92 GLY A C 1
ATOM 731 O O . GLY A 1 92 ? 25.042 6.454 -20.938 1.00 81.50 92 GLY A O 1
ATOM 732 N N . PHE A 1 93 ? 26.443 6.994 -19.251 1.00 86.06 93 PHE A N 1
ATOM 733 C CA . PHE A 1 93 ? 25.538 6.663 -18.142 1.00 86.06 93 PHE A CA 1
ATOM 734 C C . PHE A 1 93 ? 24.427 7.716 -17.962 1.00 86.06 93 PHE A C 1
ATOM 736 O O . PHE A 1 93 ? 24.708 8.915 -17.888 1.00 86.06 93 PHE A O 1
ATOM 743 N N . ASP A 1 94 ? 23.180 7.267 -17.866 1.00 85.62 94 ASP A N 1
ATOM 744 C CA . ASP A 1 94 ? 21.958 8.048 -17.705 1.00 85.62 94 ASP A CA 1
ATOM 745 C C . ASP A 1 94 ? 21.485 8.004 -16.246 1.00 85.62 94 ASP A C 1
ATOM 747 O O . ASP A 1 94 ? 20.873 7.049 -15.776 1.00 85.62 94 ASP A O 1
ATOM 751 N N . PHE A 1 95 ? 21.731 9.084 -15.507 1.00 88.31 95 PHE A N 1
ATOM 752 C CA . PHE A 1 95 ? 21.290 9.217 -14.114 1.00 88.31 95 PHE A CA 1
ATOM 753 C C . PHE A 1 95 ? 19.767 9.381 -13.958 1.00 88.31 95 PHE A C 1
ATOM 755 O O . PHE A 1 95 ? 19.270 9.394 -12.833 1.00 88.31 95 PHE A O 1
ATOM 762 N N . GLY A 1 96 ? 19.028 9.559 -15.057 1.00 88.69 96 GLY A N 1
ATOM 763 C CA . GLY A 1 96 ? 17.574 9.699 -15.061 1.00 88.69 96 GLY A CA 1
ATOM 764 C C . GLY A 1 96 ? 16.814 8.373 -15.069 1.00 88.69 96 GLY A C 1
ATOM 765 O O . GLY A 1 96 ? 15.584 8.396 -15.065 1.00 88.69 96 GLY A O 1
ATOM 766 N N . THR A 1 97 ? 17.510 7.234 -15.096 1.00 89.44 97 THR A N 1
ATOM 767 C CA . THR A 1 97 ? 16.900 5.903 -15.194 1.00 89.44 97 THR A CA 1
ATOM 768 C C . THR A 1 97 ? 17.372 4.980 -14.081 1.00 89.44 97 THR A C 1
ATOM 770 O O . THR A 1 97 ? 18.454 5.151 -13.525 1.00 89.44 97 THR A O 1
ATOM 773 N N . TYR A 1 98 ? 16.549 3.988 -13.746 1.00 89.25 98 TYR A N 1
ATOM 774 C CA . TYR A 1 98 ? 16.946 2.942 -12.811 1.00 89.25 98 TYR A CA 1
ATOM 775 C C . TYR A 1 98 ? 17.979 2.003 -13.439 1.00 89.25 98 TYR A C 1
ATOM 777 O O . TYR A 1 98 ? 17.862 1.631 -14.607 1.00 89.25 98 TYR A O 1
ATOM 785 N N . HIS A 1 99 ? 18.937 1.580 -12.616 1.00 89.38 99 HIS A N 1
ATOM 786 C CA . HIS A 1 99 ? 20.066 0.724 -12.981 1.00 89.38 99 HIS A CA 1
ATOM 787 C C . HIS A 1 99 ? 20.094 -0.537 -12.131 1.00 89.38 99 HIS A C 1
ATOM 789 O O . HIS A 1 99 ? 19.535 -0.562 -11.029 1.00 89.38 99 HIS A O 1
ATOM 795 N N . THR A 1 100 ? 20.727 -1.596 -12.634 1.00 90.00 100 THR A N 1
ATOM 796 C CA . THR A 1 100 ? 20.945 -2.792 -11.816 1.00 90.00 100 THR A CA 1
ATOM 797 C C . THR A 1 100 ? 22.074 -2.554 -10.812 1.00 90.00 100 THR A C 1
ATOM 799 O O . THR A 1 100 ? 22.859 -1.621 -10.954 1.00 90.00 100 THR A O 1
ATOM 802 N N . LEU A 1 101 ? 22.173 -3.400 -9.780 1.00 90.31 101 LEU A N 1
ATOM 803 C CA . LEU A 1 101 ? 23.242 -3.278 -8.781 1.00 90.31 101 LEU A CA 1
ATOM 804 C C . LEU A 1 101 ? 24.644 -3.470 -9.388 1.00 90.31 101 LEU A C 1
ATOM 806 O O . LEU A 1 101 ? 25.605 -2.934 -8.859 1.00 90.31 101 LEU A O 1
ATOM 810 N N . GLU A 1 102 ? 24.767 -4.241 -10.470 1.00 87.06 102 GLU A N 1
ATOM 811 C CA . GLU A 1 102 ? 26.045 -4.459 -11.160 1.00 87.06 102 GLU A CA 1
ATOM 812 C C . GLU A 1 102 ? 26.505 -3.220 -11.948 1.00 87.06 102 GLU A C 1
ATOM 814 O O . GLU A 1 102 ? 27.695 -3.088 -12.230 1.00 87.06 102 GLU A O 1
ATOM 819 N N . ASP A 1 103 ? 25.574 -2.323 -12.290 1.00 81.12 103 ASP A N 1
ATOM 820 C CA . ASP A 1 103 ? 25.839 -1.107 -13.063 1.00 81.12 103 ASP A CA 1
ATOM 821 C C . ASP A 1 103 ? 26.280 0.088 -12.183 1.00 81.12 103 ASP A C 1
ATOM 823 O O . ASP A 1 103 ? 26.719 1.101 -12.736 1.00 81.12 103 ASP A O 1
ATOM 827 N N . VAL A 1 104 ? 26.161 0.001 -10.843 1.00 79.69 104 VAL A N 1
ATOM 828 C CA . VAL A 1 104 ? 26.411 1.103 -9.876 1.00 79.69 104 VAL A CA 1
ATOM 829 C C . VAL A 1 104 ? 27.609 0.896 -8.952 1.00 79.69 104 VAL A C 1
ATOM 831 O O . VAL A 1 104 ? 27.922 -0.257 -8.584 1.00 79.69 104 VAL A O 1
#

Sequence (104 aa):
QVLRVKTNNEEQVKQLQLLESLEHLQLDFWINPSAPAIPVDVRIPAASVQSVKAFLESHGIEYSILIEDLQDVLDQEKQEMAKAAQRERSAGFDFGTYHTLEDV

pLDDT: mean 91.32, std 4.7, range [71.12, 96.75]

Radius of gyration: 18.42 Å; Cα contacts (8 Å, |Δi|>4): 126; chains: 1; bounding box: 45×26×44 Å

Organism: NCBI:txid265632